Protein AF-A0A519CWW5-F1 (afdb_monomer)

Structure (mmCIF, N/CA/C/O backbone):
data_AF-A0A519CWW5-F1
#
_entry.id   AF-A0A519CWW5-F1
#
loop_
_atom_site.group_PDB
_atom_site.id
_atom_site.type_symbol
_atom_site.label_atom_id
_atom_site.label_alt_id
_atom_site.label_comp_id
_atom_site.label_asym_id
_atom_site.label_entity_id
_atom_site.label_seq_id
_atom_site.pdbx_PDB_ins_code
_atom_site.Cartn_x
_atom_site.Cartn_y
_atom_site.Cartn_z
_atom_site.occupancy
_atom_site.B_iso_or_equiv
_atom_site.auth_seq_id
_atom_site.auth_comp_id
_atom_site.auth_asym_id
_atom_site.auth_atom_id
_atom_site.pdbx_PDB_model_num
ATOM 1 N N . MET A 1 1 ? -38.420 9.857 -6.702 1.00 38.94 1 MET A N 1
ATOM 2 C CA . MET A 1 1 ? -37.082 9.921 -6.082 1.00 38.94 1 MET A CA 1
ATOM 3 C C . MET A 1 1 ? -36.513 8.512 -6.156 1.00 38.94 1 MET A C 1
ATOM 5 O O . MET A 1 1 ? -37.053 7.635 -5.502 1.00 38.94 1 MET A O 1
ATOM 9 N N . ASN A 1 2 ? -35.607 8.250 -7.101 1.00 41.25 2 ASN A N 1
ATOM 10 C CA . ASN A 1 2 ? -35.142 6.900 -7.434 1.00 41.25 2 ASN A CA 1
ATOM 11 C C . ASN A 1 2 ? -33.733 6.725 -6.858 1.00 41.25 2 ASN A C 1
ATOM 13 O O . ASN A 1 2 ? -32.763 7.136 -7.493 1.00 41.25 2 ASN A O 1
ATOM 17 N N . GLU A 1 3 ? -33.625 6.193 -5.641 1.00 54.25 3 GLU A N 1
ATOM 18 C CA . GLU A 1 3 ? -32.333 5.797 -5.080 1.00 54.25 3 GLU A CA 1
ATOM 19 C C . GLU A 1 3 ? -31.868 4.528 -5.794 1.00 54.25 3 GLU A C 1
ATOM 21 O O . GLU A 1 3 ? -32.175 3.404 -5.402 1.00 54.25 3 GLU A O 1
ATOM 26 N N . LYS A 1 4 ? -31.154 4.709 -6.910 1.00 57.19 4 LYS A N 1
ATOM 27 C CA . LYS A 1 4 ? -30.403 3.618 -7.526 1.00 57.19 4 LYS A CA 1
ATOM 28 C C . LYS A 1 4 ? -29.344 3.178 -6.522 1.00 57.19 4 LYS A C 1
ATOM 30 O O . LYS A 1 4 ? -28.394 3.914 -6.267 1.00 57.19 4 LYS A O 1
ATOM 35 N N . GLY A 1 5 ? -29.526 1.985 -5.961 1.00 58.41 5 GLY A N 1
ATOM 36 C CA . GLY A 1 5 ? -28.568 1.326 -5.082 1.00 58.41 5 GLY A CA 1
ATOM 37 C C . GLY A 1 5 ? -27.235 1.112 -5.790 1.00 58.41 5 GLY A C 1
ATOM 38 O O . GLY A 1 5 ? -26.994 0.085 -6.417 1.00 58.41 5 GLY A O 1
ATOM 39 N N . HIS A 1 6 ? -26.351 2.093 -5.687 1.00 66.94 6 HIS A N 1
ATOM 40 C CA . HIS A 1 6 ? -24.955 1.969 -6.055 1.00 66.94 6 HIS A CA 1
ATOM 41 C C . HIS A 1 6 ? -24.228 1.195 -4.953 1.00 66.94 6 HIS A C 1
ATOM 43 O O . HIS A 1 6 ? -23.662 1.796 -4.048 1.00 66.94 6 HIS A O 1
ATOM 49 N N . SER A 1 7 ? -24.315 -0.140 -4.968 1.00 68.00 7 SER A N 1
ATOM 50 C CA . SER A 1 7 ? -23.909 -0.917 -3.785 1.00 68.00 7 SER A CA 1
ATOM 51 C C . SER A 1 7 ? -22.741 -1.884 -3.982 1.00 68.00 7 SER A C 1
ATOM 53 O O . SER A 1 7 ? -22.065 -2.164 -2.999 1.00 68.00 7 SER A O 1
ATOM 55 N N . LEU A 1 8 ? -22.473 -2.410 -5.183 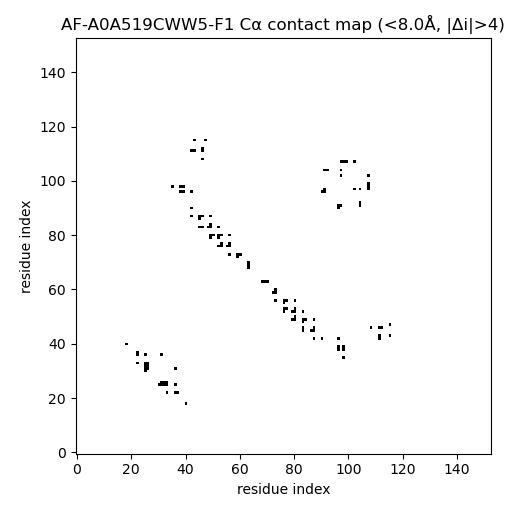1.00 62.59 8 LEU A N 1
ATOM 56 C CA . LEU A 1 8 ? -21.427 -3.439 -5.370 1.00 62.59 8 LEU A CA 1
ATOM 57 C C . LEU A 1 8 ? -20.674 -3.317 -6.699 1.00 62.59 8 LEU A C 1
ATOM 59 O O . LEU A 1 8 ? -19.456 -3.457 -6.729 1.00 62.59 8 LEU A O 1
ATOM 63 N N . GLU A 1 9 ? -21.365 -2.984 -7.789 1.00 73.56 9 GLU A N 1
ATOM 64 C CA . GLU A 1 9 ? -20.729 -2.832 -9.106 1.00 73.56 9 GLU A CA 1
ATOM 65 C C . GLU A 1 9 ? -19.686 -1.710 -9.107 1.00 73.56 9 GLU A C 1
ATOM 67 O O . GLU A 1 9 ? -18.573 -1.886 -9.593 1.00 73.56 9 GLU A O 1
ATOM 72 N N . GLN A 1 10 ? -19.998 -0.575 -8.476 1.00 74.88 10 GLN A N 1
ATOM 73 C CA . GLN A 1 10 ? -19.067 0.553 -8.380 1.00 74.88 10 GLN A CA 1
ATOM 74 C C . GLN A 1 10 ? -17.802 0.221 -7.579 1.00 74.88 10 GLN A C 1
ATOM 76 O O . GLN A 1 10 ? -16.732 0.729 -7.910 1.00 74.88 10 GLN A O 1
ATOM 81 N N . LEU A 1 11 ? -17.901 -0.668 -6.584 1.00 74.94 11 LEU A N 1
ATOM 82 C CA . LEU A 1 11 ? -16.757 -1.114 -5.785 1.00 74.94 11 LEU A CA 1
ATOM 83 C C . LEU A 1 11 ? -15.725 -1.862 -6.644 1.00 74.94 11 LEU A C 1
ATOM 85 O O . LEU A 1 11 ? -14.529 -1.755 -6.391 1.00 74.94 11 LEU A O 1
ATOM 89 N N . LEU A 1 12 ? -16.177 -2.593 -7.668 1.00 77.19 12 LEU A N 1
ATOM 90 C CA . LEU A 1 12 ? -15.306 -3.317 -8.598 1.00 77.19 12 LEU A CA 1
ATOM 91 C C . LEU A 1 12 ? -14.887 -2.464 -9.802 1.00 77.19 12 LEU A C 1
ATOM 93 O O . LEU A 1 12 ? -13.760 -2.588 -10.277 1.00 77.19 12 LEU A O 1
ATOM 97 N N . ILE A 1 13 ? -15.762 -1.577 -10.284 1.00 83.69 13 ILE A N 1
ATOM 98 C CA . ILE A 1 13 ? -15.499 -0.751 -11.472 1.00 83.69 13 ILE A CA 1
ATOM 99 C C . ILE A 1 13 ? -14.383 0.261 -11.214 1.00 83.69 13 ILE A C 1
ATOM 101 O O . ILE A 1 13 ? -13.508 0.421 -12.059 1.00 83.69 13 ILE A O 1
ATOM 105 N N . ILE A 1 14 ? -14.383 0.933 -10.060 1.00 82.25 14 ILE A N 1
ATOM 106 C CA . ILE A 1 14 ? -13.396 1.977 -9.743 1.00 82.25 14 ILE A CA 1
ATOM 107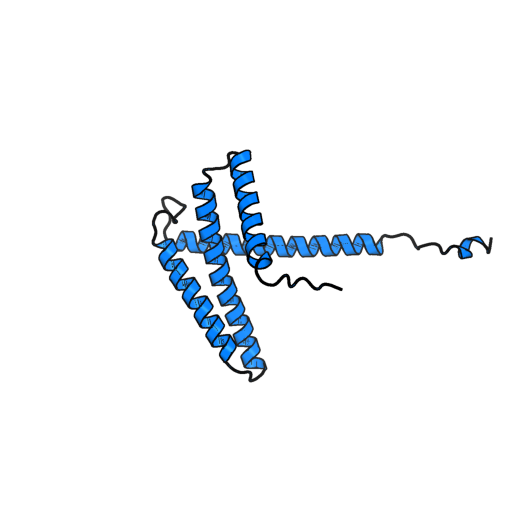 C C . ILE A 1 14 ? -11.947 1.450 -9.784 1.00 82.25 14 ILE A C 1
ATOM 109 O O . ILE A 1 14 ? -11.142 2.022 -10.523 1.00 82.25 14 ILE A O 1
ATOM 113 N N . PRO A 1 15 ? -11.575 0.374 -9.059 1.00 78.50 15 PRO A N 1
ATOM 114 C CA . PRO A 1 15 ? -10.207 -0.141 -9.102 1.00 78.50 15 PRO A CA 1
ATOM 115 C C . PRO A 1 15 ? -9.832 -0.701 -10.480 1.00 78.50 15 PRO A C 1
ATOM 117 O O . PRO A 1 15 ? -8.686 -0.546 -10.902 1.00 78.50 15 PRO A O 1
ATOM 120 N N . LEU A 1 16 ? -10.783 -1.294 -11.212 1.00 82.88 16 LEU A N 1
ATOM 121 C CA . LEU A 1 16 ? -10.541 -1.795 -12.566 1.00 82.88 16 LEU A CA 1
ATOM 122 C C . LEU A 1 16 ? -10.284 -0.654 -13.562 1.00 82.88 16 LEU A C 1
ATOM 124 O O . LEU A 1 16 ? -9.394 -0.753 -14.406 1.00 82.88 16 LEU A O 1
ATOM 128 N N . LEU A 1 17 ? -11.023 0.449 -13.437 1.00 86.44 17 LEU A N 1
ATOM 129 C CA . LEU A 1 17 ? -10.822 1.652 -14.240 1.00 86.44 17 LEU A CA 1
ATOM 130 C C . LEU A 1 17 ? -9.439 2.245 -13.952 1.00 86.44 17 LEU A C 1
ATOM 132 O O . LEU A 1 17 ? -8.691 2.541 -14.881 1.00 86.44 17 LEU A O 1
ATOM 136 N N . LEU A 1 18 ? -9.050 2.330 -12.680 1.00 83.19 18 LEU A N 1
ATOM 137 C CA . LEU A 1 18 ? -7.744 2.855 -12.283 1.00 83.19 18 LEU A CA 1
ATOM 138 C C . LEU A 1 18 ? -6.588 1.993 -12.821 1.00 83.19 18 LEU A C 1
ATOM 140 O O . LEU A 1 18 ? -5.617 2.534 -13.350 1.00 83.19 18 LEU A O 1
ATOM 144 N N . LEU A 1 19 ? -6.733 0.662 -12.791 1.00 83.62 19 LEU A N 1
ATOM 145 C CA . LEU A 1 19 ? -5.808 -0.262 -13.451 1.00 83.62 19 LEU A CA 1
ATOM 146 C C . LEU A 1 19 ? -5.740 -0.006 -14.962 1.00 83.62 19 LEU A C 1
ATOM 148 O O . LEU A 1 19 ? -4.648 0.097 -15.516 1.00 83.62 19 LEU A O 1
ATOM 152 N N . SER A 1 20 ? -6.890 0.128 -15.629 1.00 83.38 20 SER A N 1
ATOM 153 C CA . SER A 1 20 ? -6.935 0.346 -17.079 1.00 83.38 20 SER A CA 1
ATOM 154 C C . SER A 1 20 ? -6.217 1.630 -17.499 1.00 83.38 20 SER A C 1
ATOM 156 O O . SER A 1 20 ? -5.465 1.612 -18.467 1.00 83.38 20 SER A O 1
ATOM 158 N N . VAL A 1 21 ? -6.354 2.713 -16.726 1.00 86.81 21 VAL A N 1
ATOM 159 C CA . VAL A 1 21 ? -5.652 3.979 -16.973 1.00 86.81 21 VAL A CA 1
ATOM 160 C C . VAL A 1 21 ? -4.141 3.779 -16.896 1.00 86.81 21 VAL A C 1
ATOM 162 O O . VAL A 1 21 ? -3.432 4.203 -17.803 1.00 86.81 21 VAL A O 1
ATOM 165 N N . ILE A 1 22 ? -3.643 3.086 -15.868 1.00 81.88 22 ILE A N 1
ATOM 166 C CA . ILE A 1 22 ? -2.206 2.814 -15.710 1.00 81.88 22 ILE A CA 1
ATOM 167 C C . ILE A 1 22 ? -1.666 1.993 -16.890 1.00 81.88 22 ILE A C 1
ATOM 169 O O . ILE A 1 22 ? -0.618 2.333 -17.432 1.00 81.88 22 ILE A O 1
ATOM 173 N N . LEU A 1 23 ? -2.391 0.958 -1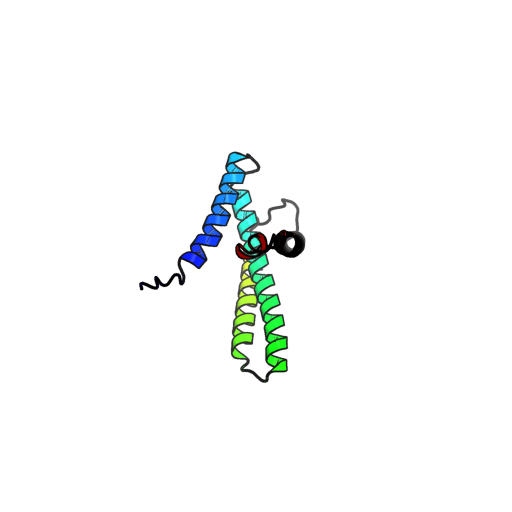7.330 1.00 84.50 23 LEU A N 1
ATOM 174 C CA . LEU A 1 23 ? -1.976 0.128 -18.469 1.00 84.50 23 LEU A CA 1
ATOM 175 C C . LEU A 1 23 ? -1.997 0.908 -19.793 1.00 84.50 23 LEU A C 1
ATOM 177 O O . LEU A 1 23 ? -1.123 0.715 -20.634 1.00 84.50 23 LEU A O 1
ATOM 181 N N . ILE A 1 24 ? -2.964 1.813 -19.974 1.00 86.44 24 ILE A N 1
ATOM 182 C CA . ILE A 1 24 ? -3.019 2.709 -21.136 1.00 86.44 24 ILE A CA 1
ATOM 183 C C . ILE A 1 24 ? -1.824 3.669 -21.127 1.00 86.44 24 ILE A C 1
ATOM 185 O O . ILE A 1 24 ? -1.199 3.865 -22.165 1.00 86.44 24 ILE A O 1
ATOM 189 N N . PHE A 1 25 ? -1.474 4.243 -19.973 1.00 84.31 25 PHE A N 1
ATOM 190 C CA . PHE A 1 25 ? -0.290 5.096 -19.849 1.00 84.31 25 PHE A CA 1
ATOM 191 C C . PHE A 1 25 ? 1.002 4.340 -20.169 1.00 84.31 25 PHE A C 1
ATOM 193 O O . PHE A 1 25 ? 1.835 4.870 -20.899 1.00 84.31 25 PHE A O 1
ATOM 200 N N . ASP A 1 26 ? 1.147 3.107 -19.680 1.00 83.81 26 ASP A N 1
ATOM 201 C CA . ASP A 1 26 ? 2.300 2.246 -19.971 1.00 83.81 26 ASP A CA 1
ATOM 202 C C . ASP A 1 26 ? 2.421 1.958 -21.479 1.00 83.81 26 ASP A C 1
ATOM 204 O O . ASP A 1 26 ? 3.500 2.096 -22.059 1.00 83.81 26 ASP A O 1
ATOM 208 N N . LEU A 1 27 ? 1.288 1.676 -22.136 1.00 82.94 27 LEU A N 1
ATOM 209 C CA . LEU A 1 27 ? 1.206 1.448 -23.580 1.00 82.94 27 LEU A CA 1
ATOM 210 C C . LEU A 1 27 ? 1.552 2.700 -24.404 1.00 82.94 27 LEU A C 1
ATOM 212 O O . LEU A 1 27 ? 2.265 2.597 -25.398 1.00 82.94 27 LEU A O 1
ATOM 216 N N . ILE A 1 28 ? 1.044 3.874 -24.015 1.00 87.06 28 ILE A N 1
ATOM 217 C CA . ILE A 1 28 ? 1.262 5.135 -24.745 1.00 87.06 28 ILE A CA 1
ATOM 218 C C . ILE A 1 28 ? 2.702 5.628 -24.583 1.00 87.06 28 ILE A C 1
ATOM 220 O O . ILE A 1 28 ? 3.303 6.109 -25.541 1.00 87.06 28 ILE A O 1
ATOM 224 N N . LEU A 1 29 ? 3.245 5.544 -23.368 1.00 85.12 29 LEU A N 1
ATOM 225 C CA . LEU A 1 29 ? 4.567 6.071 -23.034 1.00 85.12 29 LEU A CA 1
ATOM 226 C C . LEU A 1 29 ? 5.696 5.066 -23.310 1.00 85.12 29 LEU A C 1
ATOM 228 O O . LEU A 1 29 ? 6.865 5.436 -23.219 1.00 85.12 29 LEU A O 1
ATOM 232 N N . GLY A 1 30 ? 5.361 3.815 -23.647 1.00 79.62 30 GLY A N 1
ATOM 233 C CA . GLY A 1 30 ? 6.332 2.758 -23.927 1.00 79.62 30 GLY A CA 1
ATOM 234 C C . GLY A 1 30 ? 7.224 2.437 -22.726 1.00 79.62 30 GLY A C 1
ATOM 235 O O . GLY A 1 30 ? 8.406 2.151 -22.904 1.00 79.62 30 GLY A O 1
ATOM 236 N N . LEU A 1 31 ? 6.685 2.532 -21.504 1.00 73.56 31 LEU A N 1
ATOM 237 C CA . LEU A 1 31 ? 7.461 2.405 -20.261 1.00 73.56 31 LEU A CA 1
ATOM 238 C C . LEU A 1 31 ? 7.760 0.945 -19.886 1.00 73.56 31 LEU A C 1
ATOM 240 O O . LEU A 1 31 ? 8.587 0.696 -19.004 1.00 73.56 31 LEU A O 1
ATOM 244 N N . GLY A 1 32 ? 7.144 -0.019 -20.573 1.00 72.19 32 GLY A N 1
ATOM 245 C CA . GLY A 1 32 ? 7.399 -1.435 -20.372 1.00 72.19 32 GLY A CA 1
ATOM 246 C C . GLY A 1 32 ? 6.438 -2.350 -21.120 1.00 72.19 32 GLY A C 1
ATOM 247 O O . GLY A 1 32 ? 5.628 -1.936 -21.949 1.00 72.19 32 GLY A O 1
ATOM 248 N N . GLU A 1 33 ? 6.564 -3.643 -20.831 1.00 80.56 33 GLU A N 1
ATOM 249 C CA . GLU A 1 33 ? 5.616 -4.650 -21.287 1.00 80.56 33 GLU A CA 1
ATOM 250 C C . GLU A 1 33 ? 4.401 -4.669 -20.348 1.00 80.56 33 GLU A C 1
ATOM 252 O O . GLU A 1 33 ? 4.548 -4.870 -19.140 1.00 80.56 33 GLU A O 1
ATOM 257 N N . VAL A 1 34 ? 3.195 -4.545 -20.911 1.00 76.56 34 VAL A N 1
ATOM 258 C CA . VAL A 1 34 ? 1.917 -4.500 -20.169 1.00 76.56 34 VAL A CA 1
ATOM 259 C C . VAL A 1 34 ? 1.760 -5.695 -19.211 1.00 76.56 34 VAL A C 1
ATOM 261 O O . VAL A 1 34 ? 1.234 -5.559 -18.106 1.00 76.56 34 VAL A O 1
ATOM 264 N N . SER A 1 35 ? 2.278 -6.868 -19.597 1.00 79.75 35 SER A N 1
ATOM 265 C CA . SER A 1 35 ? 2.338 -8.077 -18.757 1.00 79.75 35 SER A CA 1
ATOM 266 C C . SER A 1 35 ? 3.117 -7.846 -17.453 1.00 79.75 35 SER A C 1
ATOM 268 O O . SER A 1 35 ? 2.680 -8.231 -16.366 1.00 79.75 35 SER A O 1
ATOM 270 N N . THR A 1 36 ? 4.246 -7.143 -17.538 1.00 78.31 36 THR A N 1
ATOM 271 C CA . THR A 1 36 ? 5.085 -6.792 -16.388 1.00 78.31 36 THR A CA 1
ATOM 272 C C . THR A 1 36 ? 4.392 -5.768 -15.488 1.00 78.31 36 THR A C 1
ATOM 274 O O . THR A 1 36 ? 4.409 -5.916 -14.264 1.00 78.31 36 THR A O 1
ATOM 277 N N . ALA A 1 37 ? 3.728 -4.760 -16.063 1.00 78.25 37 ALA A N 1
ATOM 278 C CA . ALA A 1 37 ? 2.952 -3.781 -15.300 1.00 78.25 37 ALA A CA 1
ATOM 279 C C . ALA A 1 37 ? 1.796 -4.437 -14.524 1.00 78.25 37 ALA A C 1
ATOM 281 O O . ALA A 1 37 ? 1.602 -4.153 -13.339 1.00 78.25 37 ALA A O 1
ATOM 282 N N . PHE A 1 38 ? 1.085 -5.383 -15.145 1.00 80.25 38 PHE A N 1
ATOM 283 C CA . PHE A 1 38 ? 0.028 -6.146 -14.481 1.00 80.25 38 PHE A CA 1
ATOM 284 C C . PHE A 1 38 ? 0.557 -6.969 -13.298 1.00 80.25 38 PHE A C 1
ATOM 286 O O . PHE A 1 38 ? -0.028 -6.941 -12.214 1.00 80.25 38 PHE A O 1
ATOM 293 N N . LYS A 1 39 ? 1.700 -7.647 -13.458 1.00 80.44 39 LYS A N 1
ATOM 294 C CA . LYS A 1 39 ? 2.356 -8.390 -12.367 1.00 80.44 39 LYS A CA 1
ATOM 295 C C . LYS A 1 39 ? 2.747 -7.478 -11.201 1.00 80.44 39 LYS A C 1
ATOM 297 O O . LYS A 1 39 ? 2.506 -7.825 -10.045 1.00 80.44 39 LYS A O 1
ATOM 302 N N . ARG A 1 40 ? 3.292 -6.286 -11.488 1.00 79.12 40 ARG A N 1
ATOM 303 C CA . ARG A 1 40 ? 3.611 -5.262 -10.470 1.00 79.12 40 ARG A CA 1
ATOM 304 C C . ARG A 1 40 ? 2.369 -4.816 -9.716 1.00 79.12 40 ARG A C 1
ATOM 306 O O . ARG A 1 40 ? 2.394 -4.759 -8.488 1.00 79.12 40 ARG A O 1
ATOM 313 N N . PHE A 1 41 ? 1.285 -4.558 -10.439 1.00 80.44 41 PHE A N 1
ATOM 314 C CA . PHE A 1 41 ? 0.009 -4.191 -9.845 1.00 80.44 41 PHE A CA 1
ATOM 315 C C . PHE A 1 41 ? -0.550 -5.300 -8.948 1.00 80.44 41 PHE A C 1
ATOM 317 O O . PHE A 1 41 ? -0.892 -5.027 -7.802 1.00 80.44 41 PHE A O 1
ATOM 324 N N . ALA A 1 42 ? -0.596 -6.548 -9.422 1.00 81.56 42 ALA A N 1
ATOM 325 C CA . ALA A 1 42 ? -1.107 -7.678 -8.645 1.00 81.56 42 ALA A CA 1
ATOM 326 C C . ALA A 1 42 ? -0.309 -7.888 -7.346 1.00 81.56 42 ALA A C 1
ATOM 328 O O . ALA A 1 42 ? -0.891 -8.070 -6.275 1.00 81.56 42 ALA A O 1
ATOM 329 N N . ASN A 1 43 ? 1.020 -7.790 -7.427 1.00 83.00 43 ASN A N 1
ATOM 330 C CA . ASN A 1 43 ? 1.911 -7.909 -6.278 1.00 83.00 43 ASN A CA 1
ATOM 331 C C . ASN A 1 43 ? 1.710 -6.767 -5.262 1.00 83.00 43 ASN A C 1
ATOM 333 O O . ASN A 1 43 ? 1.580 -7.003 -4.057 1.00 83.00 43 ASN A O 1
ATOM 337 N N . ALA A 1 44 ? 1.622 -5.523 -5.741 1.00 81.62 44 ALA A N 1
ATOM 338 C CA . ALA A 1 44 ? 1.347 -4.363 -4.898 1.00 81.62 44 ALA A CA 1
ATOM 339 C C . ALA A 1 44 ? -0.045 -4.447 -4.248 1.00 81.62 44 ALA A C 1
ATOM 341 O O . ALA A 1 44 ? -0.181 -4.192 -3.051 1.00 81.62 44 ALA A O 1
ATOM 342 N N . LEU A 1 45 ? -1.064 -4.873 -5.001 1.00 84.62 45 LEU A N 1
ATOM 343 C CA . LEU A 1 45 ? -2.433 -5.039 -4.518 1.00 84.62 45 LEU A CA 1
ATOM 344 C C . LEU A 1 45 ? -2.490 -6.072 -3.392 1.00 84.62 45 LEU A C 1
ATOM 346 O O . LEU A 1 45 ? -3.013 -5.776 -2.319 1.00 84.62 45 LEU A O 1
ATOM 350 N N . LEU A 1 46 ? -1.889 -7.244 -3.591 1.00 86.94 46 LEU A N 1
ATOM 351 C CA . LEU A 1 46 ? -1.870 -8.309 -2.590 1.00 86.94 46 LEU A CA 1
ATOM 352 C C . LEU A 1 46 ? -1.089 -7.915 -1.326 1.00 86.94 46 LEU A C 1
ATOM 354 O O . LEU A 1 46 ? -1.520 -8.213 -0.207 1.00 86.94 46 LEU A O 1
ATOM 358 N N . THR A 1 47 ? 0.016 -7.180 -1.494 1.00 87.25 47 THR A N 1
ATOM 359 C CA . THR A 1 47 ? 0.776 -6.609 -0.370 1.00 87.25 47 THR A CA 1
ATOM 360 C C . THR A 1 47 ? -0.083 -5.618 0.414 1.00 87.25 47 THR A C 1
ATOM 362 O O . THR A 1 47 ? -0.180 -5.706 1.638 1.00 87.25 47 THR A O 1
ATOM 365 N N . SER A 1 48 ? -0.743 -4.693 -0.288 1.00 87.56 48 SER A N 1
ATOM 366 C CA . SER A 1 48 ? -1.573 -3.658 0.332 1.00 87.56 48 SER A CA 1
ATOM 367 C C . SER A 1 48 ? -2.785 -4.230 1.060 1.00 87.56 48 SER A C 1
ATOM 369 O O . SER A 1 48 ? -3.085 -3.791 2.167 1.00 87.56 48 SER A O 1
ATOM 371 N N . TYR A 1 49 ? -3.422 -5.260 0.497 1.00 89.62 49 TYR A N 1
ATOM 372 C CA . TYR A 1 49 ? -4.502 -5.991 1.147 1.00 89.62 49 TYR A CA 1
ATOM 373 C C . TYR A 1 49 ? -4.036 -6.612 2.469 1.00 89.62 49 TYR A C 1
ATOM 375 O O . TYR A 1 49 ? -4.657 -6.381 3.502 1.00 89.62 49 TYR A O 1
ATOM 383 N N . THR A 1 50 ? -2.913 -7.338 2.452 1.00 90.62 50 THR A N 1
ATOM 384 C CA . THR A 1 50 ? -2.396 -8.059 3.628 1.00 90.62 50 THR A CA 1
ATOM 385 C C . THR A 1 50 ? -1.971 -7.108 4.748 1.00 90.62 50 THR A C 1
ATOM 387 O O . THR A 1 50 ? -2.291 -7.325 5.918 1.00 90.62 50 THR A O 1
ATOM 390 N N . LEU A 1 51 ? -1.269 -6.023 4.405 1.00 90.50 51 LEU A N 1
ATOM 391 C CA . LEU A 1 51 ? -0.876 -5.007 5.383 1.00 90.50 51 LEU A CA 1
ATOM 392 C C . LEU A 1 51 ? -2.083 -4.220 5.896 1.00 90.50 51 LEU A C 1
ATOM 394 O O . LEU A 1 51 ? -2.182 -3.964 7.093 1.00 90.50 51 LEU A O 1
ATOM 398 N N . GLY A 1 52 ? -3.013 -3.861 5.009 1.00 90.06 52 GLY A N 1
ATOM 399 C CA . GLY A 1 52 ? -4.224 -3.128 5.358 1.00 90.06 52 GLY A CA 1
ATOM 400 C C . GLY A 1 52 ? -5.128 -3.920 6.299 1.00 90.06 52 GLY A C 1
ATOM 401 O O . GLY A 1 52 ? -5.575 -3.381 7.312 1.00 90.06 52 GLY A O 1
ATOM 402 N N . SER A 1 53 ? -5.345 -5.210 6.026 1.00 90.38 53 SER A N 1
ATOM 403 C CA . SER A 1 53 ? -6.110 -6.091 6.911 1.00 90.38 53 SER A CA 1
ATOM 404 C C . SER A 1 53 ? -5.414 -6.275 8.262 1.00 90.38 53 SER A C 1
ATOM 406 O O . SER A 1 53 ? -6.080 -6.242 9.294 1.00 90.38 53 SER A O 1
ATOM 408 N N . GLY A 1 54 ? -4.080 -6.389 8.279 1.00 89.75 54 GLY A N 1
ATOM 409 C CA . GLY A 1 54 ? -3.296 -6.476 9.513 1.00 89.75 54 GLY A CA 1
ATOM 410 C C . GLY A 1 54 ? -3.359 -5.196 10.353 1.00 89.75 54 GLY A C 1
ATOM 411 O O . GLY A 1 54 ? -3.558 -5.253 11.566 1.00 89.75 54 GLY A O 1
ATOM 412 N N . ALA A 1 55 ? -3.268 -4.026 9.718 1.00 88.31 55 ALA A N 1
ATOM 413 C CA . ALA A 1 55 ? -3.427 -2.737 10.390 1.00 88.31 55 ALA A CA 1
ATOM 414 C C . ALA A 1 55 ? -4.842 -2.577 10.971 1.00 88.31 55 ALA A C 1
ATOM 416 O O . ALA A 1 55 ? -5.008 -2.170 12.121 1.00 88.31 55 ALA A O 1
ATOM 417 N N . MET A 1 56 ? -5.861 -2.958 10.200 1.00 87.12 56 MET A N 1
ATOM 418 C CA . MET A 1 56 ? -7.259 -2.992 10.631 1.00 87.12 56 MET A CA 1
ATOM 419 C C . MET A 1 56 ? -7.497 -3.968 11.790 1.00 87.12 56 MET A C 1
ATOM 421 O O . MET A 1 56 ? -8.238 -3.647 12.719 1.00 87.12 56 MET A O 1
ATOM 425 N N . LEU A 1 57 ? -6.840 -5.131 11.779 1.00 89.69 57 LEU A N 1
ATOM 426 C CA . LEU A 1 57 ? -6.841 -6.071 12.897 1.00 89.69 57 LEU A CA 1
ATOM 427 C C . LEU A 1 57 ? -6.274 -5.423 14.159 1.00 89.69 57 LEU A C 1
ATOM 429 O O . LEU A 1 57 ? -6.900 -5.516 15.211 1.00 89.69 57 LEU A O 1
ATOM 433 N N . GLY A 1 58 ? -5.136 -4.733 14.053 1.00 85.62 58 GLY A N 1
ATOM 434 C CA . GLY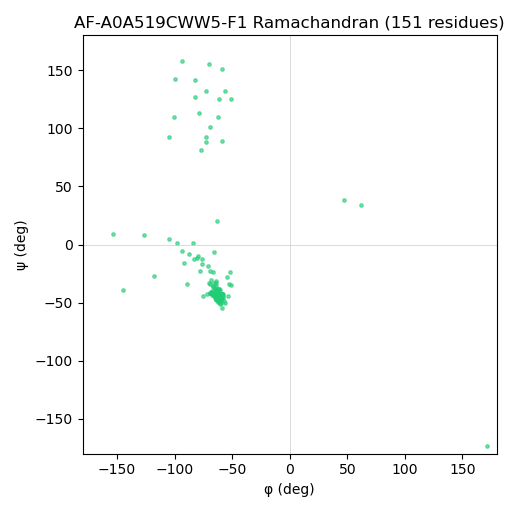 A 1 58 ? -4.545 -3.993 15.168 1.00 85.62 58 GLY A CA 1
ATOM 435 C C . GLY A 1 58 ? -5.487 -2.914 15.704 1.00 85.62 58 GLY A C 1
ATOM 436 O O . GLY A 1 58 ? -5.740 -2.850 16.906 1.00 85.62 58 GLY A O 1
ATOM 437 N N . ALA A 1 59 ? -6.084 -2.116 14.816 1.00 86.75 59 ALA A N 1
ATOM 438 C CA . ALA A 1 59 ? -7.059 -1.094 15.195 1.00 86.75 59 ALA A CA 1
ATOM 439 C C . ALA A 1 59 ? -8.271 -1.694 15.930 1.00 86.75 59 ALA A C 1
ATOM 441 O O . ALA A 1 59 ? -8.709 -1.164 16.952 1.00 86.75 59 ALA A O 1
ATOM 442 N N . MET A 1 60 ? -8.787 -2.827 15.447 1.00 84.75 60 MET A N 1
ATOM 443 C CA . MET A 1 60 ? -9.897 -3.536 16.086 1.00 84.75 60 MET A CA 1
ATOM 444 C C . MET A 1 60 ? -9.504 -4.198 17.403 1.00 84.75 60 MET A C 1
ATOM 446 O O . MET A 1 60 ? -10.328 -4.235 18.311 1.00 84.75 60 MET A O 1
ATOM 450 N N . PHE A 1 61 ? -8.267 -4.673 17.538 1.00 84.69 61 PHE A N 1
ATOM 451 C CA . PHE A 1 61 ? -7.747 -5.208 18.793 1.00 84.69 61 PHE A CA 1
ATOM 452 C C . PHE A 1 61 ? -7.778 -4.140 19.894 1.00 84.69 61 PHE A C 1
ATOM 454 O O . PHE A 1 61 ? -8.399 -4.352 20.933 1.00 84.69 61 PHE A O 1
ATOM 461 N N . PHE A 1 62 ? -7.228 -2.951 19.622 1.00 81.50 62 PHE A N 1
ATOM 462 C CA . PHE A 1 62 ? -7.279 -1.824 20.562 1.00 81.50 62 PHE A CA 1
ATOM 463 C C . PHE A 1 62 ? -8.710 -1.331 20.824 1.00 81.50 62 PHE A C 1
ATOM 465 O O . PHE A 1 62 ? -9.053 -0.949 21.943 1.00 81.50 62 PHE A O 1
ATOM 472 N N . TYR A 1 63 ? -9.576 -1.355 19.809 1.00 82.25 63 TYR A N 1
ATOM 473 C CA . TYR A 1 63 ? -10.976 -0.959 19.962 1.00 82.25 63 TYR A CA 1
ATOM 474 C C . TYR A 1 63 ? -11.789 -1.942 20.821 1.00 82.25 63 TYR A C 1
ATOM 476 O O . TYR A 1 63 ? -12.610 -1.516 21.638 1.00 82.25 63 TYR A O 1
ATOM 484 N N . ALA A 1 64 ? -11.588 -3.249 20.632 1.00 77.81 64 ALA A N 1
ATOM 485 C CA . ALA A 1 64 ? -12.299 -4.295 21.359 1.00 77.81 64 ALA A CA 1
ATOM 486 C C . ALA A 1 64 ? -11.911 -4.312 22.843 1.00 77.81 64 ALA A C 1
ATOM 488 O O . ALA A 1 64 ? -12.805 -4.388 23.690 1.00 77.81 64 ALA A O 1
ATOM 489 N N . ASP A 1 65 ? -10.616 -4.153 23.137 1.00 73.75 65 ASP A N 1
ATOM 490 C CA . ASP A 1 65 ? -10.077 -4.045 24.497 1.00 73.75 65 ASP A CA 1
ATOM 491 C C . ASP A 1 65 ? -10.680 -2.843 25.247 1.00 73.75 65 ASP A C 1
ATOM 493 O O . ASP A 1 65 ? -11.173 -2.965 26.366 1.00 73.75 65 ASP A O 1
ATOM 497 N N . SER A 1 66 ? -10.799 -1.694 24.572 1.00 73.12 66 SER A N 1
ATOM 498 C CA . SER A 1 66 ? -11.387 -0.483 25.156 1.00 73.12 66 SER A CA 1
ATOM 499 C C . SER A 1 66 ? -12.888 -0.591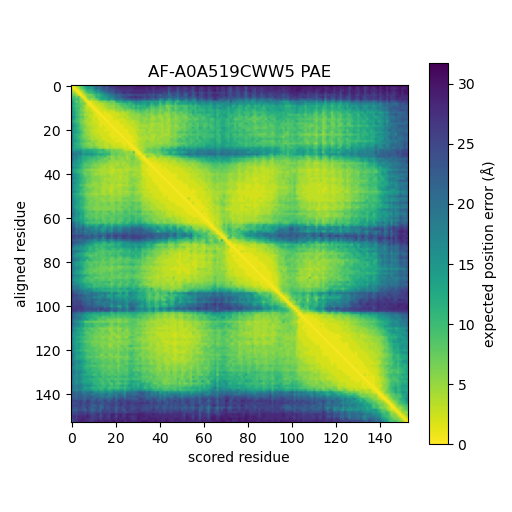 25.477 1.00 73.12 66 SER A C 1
ATOM 501 O O . SER A 1 66 ? -13.381 0.185 26.300 1.00 73.12 66 SER A O 1
ATOM 503 N N . ARG A 1 67 ? -13.653 -1.484 24.823 1.00 74.62 67 ARG A N 1
ATOM 504 C CA . ARG A 1 67 ? -15.131 -1.462 24.881 1.00 74.62 67 ARG A CA 1
ATOM 505 C C . ARG A 1 67 ? -15.823 -2.764 25.298 1.00 74.62 67 ARG A C 1
ATOM 507 O O . ARG A 1 67 ? -17.050 -2.797 25.214 1.00 74.62 67 ARG A O 1
ATOM 514 N N . ASN A 1 68 ? -15.110 -3.806 25.745 1.00 67.81 68 ASN A N 1
ATOM 515 C CA . ASN A 1 68 ? -15.703 -5.112 26.113 1.00 67.81 68 ASN A CA 1
ATOM 516 C C . ASN A 1 68 ? -16.691 -5.639 25.046 1.00 67.81 68 ASN A C 1
ATOM 518 O O . ASN A 1 68 ? -17.774 -6.142 25.350 1.00 67.81 68 ASN A O 1
ATOM 522 N N . LYS A 1 69 ? -16.359 -5.436 23.767 1.00 68.00 69 LYS A N 1
ATOM 523 C CA . LYS A 1 69 ? -17.239 -5.745 22.631 1.00 68.00 69 LYS A CA 1
ATOM 524 C C . LYS A 1 69 ? -16.973 -7.145 22.069 1.00 68.00 69 LYS A C 1
ATOM 526 O O . LYS A 1 69 ? -15.885 -7.681 22.271 1.00 68.00 69 LYS A O 1
ATOM 531 N N . PRO A 1 70 ? -17.953 -7.752 21.366 1.00 63.19 70 PRO A N 1
ATOM 532 C CA . PRO A 1 70 ? -17.832 -9.121 20.871 1.00 63.19 70 PRO A CA 1
ATOM 533 C C . PRO A 1 70 ? -16.586 -9.290 19.998 1.00 63.19 70 PRO A C 1
ATOM 535 O O . PRO A 1 70 ? -16.370 -8.517 19.072 1.00 63.19 70 PRO A O 1
ATOM 538 N N . LEU A 1 71 ? -15.813 -10.348 20.258 1.00 73.69 71 LEU A N 1
ATOM 539 C CA . LEU A 1 71 ? -14.583 -10.719 19.536 1.00 73.69 71 LEU A CA 1
ATOM 540 C C . LEU A 1 71 ? -14.818 -11.126 18.066 1.00 73.69 71 LEU A C 1
ATOM 542 O O . LEU A 1 71 ? -13.865 -11.333 17.319 1.00 73.69 71 LEU A O 1
ATOM 546 N N . SER A 1 72 ? -16.076 -11.230 17.624 1.00 77.25 72 SER A N 1
ATOM 547 C CA . SER A 1 72 ? -16.447 -11.669 16.270 1.00 77.25 72 SER A CA 1
ATOM 548 C C . SER A 1 72 ? -15.759 -10.885 15.135 1.00 77.25 72 SER A C 1
ATOM 550 O O . SER A 1 72 ? -15.279 -11.536 14.206 1.00 77.25 72 SER A O 1
ATOM 552 N N . PRO A 1 73 ? -15.652 -9.540 15.161 1.00 80.25 73 PRO A N 1
ATOM 553 C CA . PRO A 1 73 ? -14.938 -8.795 14.122 1.00 80.25 73 PRO A CA 1
ATOM 554 C C . PRO A 1 73 ? -13.425 -9.046 14.141 1.00 80.25 73 PRO A C 1
ATOM 556 O O . PRO A 1 73 ? -12.793 -9.033 13.088 1.00 80.25 73 PRO A O 1
ATOM 559 N N . LEU A 1 74 ? -12.844 -9.329 15.314 1.00 82.44 74 LEU A N 1
ATOM 560 C CA . LEU A 1 74 ? -11.420 -9.643 15.455 1.00 82.44 74 LEU A CA 1
ATOM 561 C C . LEU A 1 74 ? -11.074 -10.948 14.728 1.00 82.44 74 LEU A C 1
ATOM 563 O O . LEU A 1 74 ? -10.093 -11.005 13.994 1.00 82.44 74 LEU A O 1
ATOM 567 N N . ILE A 1 75 ? -11.915 -11.976 14.885 1.00 84.81 75 ILE A N 1
ATOM 568 C CA . ILE A 1 75 ? -11.741 -13.275 14.220 1.00 84.81 75 ILE A CA 1
ATOM 569 C C . ILE A 1 75 ? -11.861 -13.121 12.698 1.00 84.81 75 ILE A C 1
ATOM 571 O O . ILE A 1 75 ? -11.047 -13.674 11.961 1.00 84.81 75 ILE A O 1
ATOM 575 N N . GLY A 1 76 ? -12.829 -12.330 12.222 1.00 84.94 76 GLY A N 1
ATOM 576 C CA . GLY A 1 76 ? -12.979 -12.034 10.793 1.00 84.94 76 GLY A CA 1
ATOM 577 C C . GLY A 1 76 ? -11.749 -11.338 10.204 1.00 84.94 76 GLY A C 1
ATOM 578 O O . GLY A 1 76 ? -11.247 -11.748 9.160 1.00 84.94 76 GLY A O 1
ATOM 579 N N . MET A 1 77 ? -11.208 -10.339 10.907 1.00 89.75 77 MET A N 1
ATOM 580 C CA . MET A 1 77 ? -9.981 -9.646 10.500 1.00 89.75 77 MET A CA 1
ATOM 581 C C . MET A 1 77 ? -8.742 -10.547 10.565 1.00 89.75 77 MET A C 1
ATOM 583 O O . MET A 1 77 ? -7.859 -10.445 9.709 1.00 89.75 77 MET A O 1
ATOM 587 N N . LEU A 1 78 ? -8.673 -11.446 11.553 1.00 88.56 78 LEU A N 1
ATOM 588 C CA . LEU A 1 78 ? -7.586 -12.418 11.690 1.00 88.56 78 LEU A CA 1
ATOM 589 C C . LEU A 1 78 ? -7.583 -13.369 10.501 1.00 88.56 78 LEU A C 1
ATOM 591 O O . LEU A 1 78 ? -6.544 -13.570 9.878 1.00 88.56 78 LEU A O 1
ATOM 595 N N . PHE A 1 79 ? -8.757 -13.889 10.143 1.00 89.31 79 PHE A N 1
ATOM 596 C CA . PHE A 1 79 ? -8.916 -14.740 8.974 1.00 89.31 79 PHE A CA 1
ATOM 597 C C . PHE A 1 79 ? -8.570 -13.994 7.680 1.00 89.31 79 PHE A C 1
ATOM 599 O O . PHE A 1 79 ? -7.797 -14.506 6.876 1.00 89.31 79 PHE A O 1
ATOM 606 N N . ALA A 1 80 ? -9.059 -12.763 7.502 1.00 88.31 80 ALA A N 1
ATOM 607 C CA . ALA A 1 80 ? -8.752 -11.946 6.327 1.00 88.31 80 ALA A CA 1
ATOM 608 C C . ALA A 1 80 ? -7.242 -11.701 6.161 1.00 88.31 80 ALA A C 1
ATOM 610 O O . ALA A 1 80 ? -6.709 -11.847 5.058 1.00 88.31 80 ALA A O 1
ATOM 611 N N . THR A 1 81 ? -6.550 -11.402 7.265 1.00 90.12 81 THR A N 1
ATOM 612 C CA . THR A 1 81 ? -5.094 -11.194 7.289 1.00 90.12 81 THR A CA 1
ATOM 613 C C . THR A 1 81 ? -4.331 -12.484 7.028 1.00 90.12 81 THR A C 1
ATOM 615 O O . THR A 1 81 ? -3.374 -12.485 6.258 1.00 90.12 81 THR A O 1
ATOM 618 N N . PHE A 1 82 ? -4.776 -13.596 7.613 1.00 91.75 82 PHE A N 1
ATOM 619 C CA . PHE A 1 82 ? -4.173 -14.904 7.387 1.00 91.75 82 PHE A CA 1
ATOM 620 C C . PHE A 1 82 ? -4.299 -15.343 5.924 1.00 91.75 82 PHE A C 1
ATOM 622 O O . PHE A 1 82 ? -3.310 -15.740 5.314 1.00 91.75 82 PHE A O 1
ATOM 629 N N . VAL A 1 83 ? -5.490 -15.206 5.333 1.00 91.69 83 VAL A N 1
ATOM 630 C CA . VAL A 1 83 ? -5.722 -15.495 3.911 1.00 91.69 83 VAL A CA 1
ATOM 631 C C . VAL A 1 83 ? -4.836 -14.614 3.030 1.00 91.69 83 VAL A C 1
ATOM 633 O O . VAL A 1 83 ? -4.206 -15.130 2.112 1.00 91.69 83 VAL A O 1
ATOM 636 N N . GLY A 1 84 ? -4.722 -13.316 3.334 1.00 87.50 84 GLY A N 1
ATOM 637 C CA . GLY A 1 84 ? -3.815 -12.408 2.627 1.00 87.50 84 GLY A CA 1
ATOM 638 C C . GLY A 1 84 ? -2.361 -12.873 2.679 1.00 87.50 84 GLY A C 1
ATOM 639 O O . GLY A 1 84 ? -1.725 -13.009 1.638 1.00 87.50 84 GLY A O 1
ATOM 640 N N . ALA A 1 85 ? -1.866 -13.218 3.869 1.00 86.44 85 ALA A N 1
ATOM 641 C CA . ALA A 1 85 ? -0.501 -13.698 4.061 1.00 86.44 85 ALA A CA 1
ATOM 642 C C . ALA A 1 85 ? -0.223 -15.011 3.309 1.00 86.44 85 ALA A C 1
ATOM 644 O O . ALA A 1 85 ? 0.806 -15.133 2.647 1.00 86.44 85 ALA A O 1
ATOM 645 N N . VAL A 1 86 ? -1.145 -15.980 3.355 1.00 88.12 86 VAL A N 1
ATOM 646 C CA . VAL A 1 86 ? -1.010 -17.252 2.623 1.00 88.12 86 VAL A CA 1
ATOM 647 C C . VAL A 1 86 ? -1.002 -17.019 1.116 1.00 88.12 86 VAL A C 1
ATOM 649 O O . VAL A 1 86 ? -0.122 -17.530 0.423 1.00 88.12 86 VAL A O 1
ATOM 652 N N . LEU A 1 87 ? -1.946 -16.224 0.605 1.00 86.00 87 LEU A N 1
ATOM 653 C CA . LEU A 1 87 ? -2.003 -15.882 -0.815 1.00 86.00 87 LEU A CA 1
ATOM 654 C C . LEU A 1 87 ? -0.744 -15.140 -1.253 1.00 86.00 87 LEU A C 1
ATOM 656 O O . LEU A 1 87 ? -0.238 -15.406 -2.336 1.00 86.00 87 LEU A O 1
ATOM 660 N N . MET A 1 88 ? -0.213 -14.253 -0.413 1.00 84.56 88 MET A N 1
ATOM 661 C CA . MET A 1 88 ? 1.016 -13.521 -0.685 1.00 84.56 88 MET A CA 1
ATOM 662 C C . MET A 1 88 ? 2.227 -14.447 -0.789 1.00 84.56 88 MET A C 1
ATOM 664 O O . MET A 1 88 ? 2.984 -14.346 -1.750 1.00 84.56 88 MET A O 1
ATOM 668 N N . LEU A 1 89 ? 2.391 -15.381 0.150 1.00 81.19 89 LEU A N 1
ATOM 669 C CA . LEU A 1 89 ? 3.466 -16.374 0.097 1.00 81.19 89 LEU A CA 1
ATOM 670 C C . LEU A 1 89 ? 3.345 -17.274 -1.136 1.00 81.19 89 LEU A C 1
ATOM 672 O O . LEU A 1 89 ? 4.341 -17.545 -1.803 1.00 81.19 89 LEU A O 1
ATOM 676 N N . PHE A 1 90 ? 2.126 -17.701 -1.469 1.00 81.62 90 PHE A N 1
ATOM 677 C CA . PHE A 1 90 ? 1.869 -18.512 -2.654 1.00 81.62 90 PHE A CA 1
ATOM 678 C C . PHE A 1 90 ? 2.165 -17.739 -3.944 1.00 81.62 90 PHE A C 1
ATOM 680 O O . PHE A 1 90 ? 2.854 -18.246 -4.821 1.00 81.62 90 PHE A O 1
ATOM 687 N N . ALA A 1 91 ? 1.713 -16.488 -4.036 1.00 76.88 91 ALA A N 1
ATOM 688 C CA . ALA A 1 91 ? 1.945 -15.613 -5.179 1.00 76.88 91 ALA A CA 1
ATOM 689 C C . ALA A 1 91 ? 3.439 -15.302 -5.380 1.00 76.88 91 ALA A C 1
ATOM 691 O O . ALA A 1 91 ? 3.920 -15.362 -6.508 1.00 76.88 91 ALA A O 1
ATOM 692 N N . LEU A 1 92 ? 4.186 -15.044 -4.300 1.00 74.06 92 LEU A N 1
ATOM 693 C CA . LEU A 1 92 ? 5.641 -14.837 -4.339 1.00 74.06 92 LEU A CA 1
ATOM 694 C C . LEU A 1 92 ? 6.422 -16.116 -4.680 1.00 74.06 92 LEU A C 1
ATOM 696 O O . LEU A 1 92 ? 7.541 -16.030 -5.180 1.00 74.06 92 LEU A O 1
ATOM 700 N N . SER A 1 93 ? 5.844 -17.298 -4.442 1.00 70.44 93 SER A N 1
ATOM 701 C CA . SER A 1 93 ? 6.445 -18.577 -4.835 1.00 70.44 93 SER A CA 1
ATOM 702 C C . SER A 1 93 ? 6.424 -18.806 -6.350 1.00 70.44 93 SER A C 1
ATOM 704 O O . SER A 1 93 ? 7.176 -19.652 -6.841 1.00 70.44 93 SER A O 1
ATOM 706 N N . TYR A 1 94 ? 5.586 -18.092 -7.107 1.00 70.88 94 TYR A N 1
ATOM 707 C CA . TYR A 1 94 ? 5.645 -18.130 -8.564 1.00 70.88 94 TYR A CA 1
ATOM 708 C C . TYR A 1 94 ? 6.789 -17.237 -9.043 1.00 70.88 94 TYR A C 1
ATOM 710 O O . TYR A 1 94 ? 6.723 -16.015 -8.938 1.00 70.88 94 TYR A O 1
ATOM 718 N N . SER A 1 95 ? 7.823 -17.858 -9.622 1.00 59.03 95 SER A N 1
ATOM 719 C CA . SER A 1 95 ? 9.026 -17.187 -10.148 1.00 59.03 95 SER A CA 1
ATOM 720 C C . SER A 1 95 ? 8.728 -16.028 -11.104 1.00 59.03 95 SER A C 1
ATOM 722 O O . SER A 1 95 ? 9.563 -15.148 -11.266 1.00 59.03 95 SER A O 1
ATOM 724 N N . ASP A 1 96 ? 7.560 -16.033 -11.740 1.00 65.12 96 ASP A N 1
ATOM 725 C CA . ASP A 1 96 ? 7.140 -15.023 -12.709 1.00 65.12 96 ASP A CA 1
ATOM 726 C C . ASP A 1 96 ? 6.550 -13.755 -12.054 1.00 65.12 96 ASP A C 1
ATOM 728 O O . ASP A 1 96 ? 6.386 -12.727 -12.708 1.00 65.12 96 ASP A O 1
ATOM 732 N N . LEU A 1 97 ? 6.242 -13.808 -10.752 1.00 60.62 97 LEU A N 1
ATOM 733 C CA . LEU A 1 97 ? 5.837 -12.654 -9.944 1.00 60.62 97 LEU A CA 1
ATOM 734 C C . LEU A 1 97 ? 7.026 -11.977 -9.241 1.00 60.62 97 LEU A C 1
ATOM 736 O O . LEU A 1 97 ? 6.899 -10.826 -8.818 1.00 60.62 97 LEU A O 1
ATOM 740 N N . LEU A 1 98 ? 8.180 -12.655 -9.160 1.00 59.00 98 LEU A N 1
ATOM 741 C CA . LEU A 1 98 ? 9.468 -12.093 -8.745 1.00 59.00 98 LEU A CA 1
ATOM 742 C C . LEU A 1 98 ? 10.006 -11.189 -9.862 1.00 59.00 98 LEU A C 1
ATOM 744 O O . LEU A 1 98 ? 10.653 -11.621 -10.808 1.00 59.00 98 LEU A O 1
ATOM 748 N N . LEU A 1 99 ? 9.674 -9.904 -9.758 1.00 62.34 99 LEU A N 1
ATOM 749 C CA . LEU A 1 99 ? 9.893 -8.891 -10.798 1.00 62.34 99 LEU A CA 1
ATOM 750 C C . LEU A 1 99 ? 11.346 -8.416 -10.906 1.00 62.34 99 LEU A C 1
ATOM 752 O O . LEU A 1 99 ? 11.719 -7.804 -11.905 1.00 62.34 99 LEU A O 1
ATOM 756 N N . GLU A 1 100 ? 12.155 -8.678 -9.884 1.00 60.66 100 GLU A N 1
ATOM 757 C CA . GLU A 1 100 ? 13.598 -8.472 -9.913 1.00 60.66 100 GLU A CA 1
ATOM 758 C C . GLU A 1 100 ? 14.262 -9.822 -10.148 1.00 60.66 100 GLU A C 1
ATOM 760 O O . GLU A 1 100 ? 14.268 -10.678 -9.264 1.00 60.66 100 GLU A O 1
ATOM 765 N N . GLY A 1 101 ? 14.845 -10.001 -11.337 1.00 55.91 101 GLY A N 1
ATOM 766 C CA . GLY A 1 101 ? 15.508 -11.234 -11.785 1.00 55.91 101 GLY A CA 1
ATOM 767 C C . GLY A 1 101 ? 16.751 -11.656 -10.985 1.00 55.91 101 GLY A C 1
ATOM 768 O O . GLY A 1 101 ? 17.582 -12.390 -11.506 1.00 55.91 101 GLY A O 1
ATOM 769 N N . ASN A 1 102 ? 16.912 -11.174 -9.750 1.00 53.34 102 ASN A N 1
ATOM 770 C CA . ASN A 1 102 ? 18.002 -11.524 -8.842 1.00 53.34 102 ASN A CA 1
ATOM 771 C C . ASN A 1 102 ? 17.642 -11.364 -7.341 1.00 53.34 102 ASN A C 1
ATOM 773 O O . ASN A 1 102 ? 18.528 -11.402 -6.489 1.00 53.34 102 ASN A O 1
ATOM 777 N N . GLY A 1 103 ? 16.369 -11.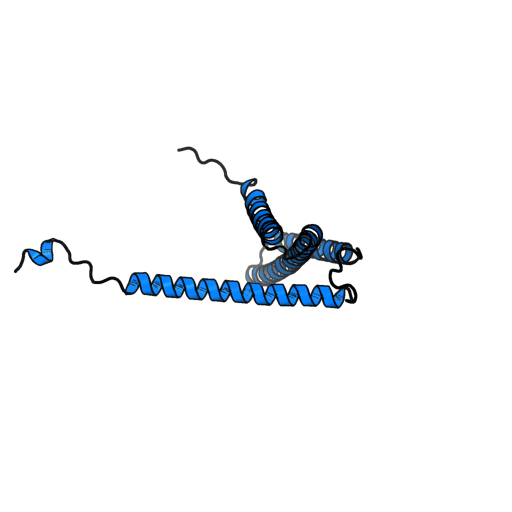117 -6.996 1.00 61.41 103 GLY A N 1
ATOM 778 C CA . GLY A 1 103 ? 15.939 -10.798 -5.628 1.00 61.41 103 GLY A CA 1
ATOM 779 C C . GLY A 1 103 ? 15.345 -11.993 -4.876 1.00 61.41 103 GLY A C 1
ATOM 780 O O . GLY A 1 103 ? 14.612 -12.796 -5.445 1.00 61.41 103 GLY A O 1
ATOM 781 N N . SER A 1 104 ? 15.623 -12.107 -3.574 1.00 77.50 104 SER A N 1
ATOM 782 C CA . SER A 1 104 ? 14.929 -13.064 -2.702 1.00 77.50 104 SER A CA 1
ATOM 783 C C . SER A 1 104 ? 13.465 -12.647 -2.481 1.00 77.50 104 SER A C 1
ATOM 785 O O . SER A 1 104 ? 13.141 -11.459 -2.519 1.00 77.50 104 SER A O 1
ATOM 787 N N . MET A 1 105 ? 12.578 -13.601 -2.160 1.00 75.75 105 MET A N 1
ATOM 788 C CA . MET A 1 105 ? 11.173 -13.310 -1.796 1.00 75.75 105 MET A CA 1
ATOM 789 C C . MET A 1 105 ? 11.057 -12.241 -0.694 1.00 75.75 105 MET A C 1
ATOM 791 O O . MET A 1 105 ? 10.147 -11.416 -0.703 1.00 75.75 105 MET A O 1
ATOM 795 N N . GLN A 1 106 ? 12.011 -12.231 0.243 1.00 79.88 106 GLN A N 1
ATOM 796 C CA . GLN A 1 106 ? 12.072 -11.263 1.339 1.00 79.88 106 GLN A CA 1
ATOM 797 C C . GLN A 1 106 ? 12.394 -9.847 0.847 1.00 79.88 106 GLN A C 1
ATOM 799 O O . GLN A 1 106 ? 11.785 -8.889 1.318 1.00 79.88 106 GLN A O 1
ATOM 804 N N . ALA A 1 107 ? 13.317 -9.708 -0.110 1.00 80.88 107 ALA A N 1
ATOM 805 C CA . ALA A 1 107 ? 13.677 -8.412 -0.679 1.00 80.88 107 ALA A CA 1
ATOM 806 C C . ALA A 1 107 ? 12.494 -7.790 -1.431 1.00 80.88 107 ALA A C 1
ATOM 808 O O . ALA A 1 107 ? 12.198 -6.609 -1.249 1.00 80.88 107 ALA A O 1
ATOM 809 N N . GLN A 1 108 ? 11.763 -8.599 -2.202 1.00 79.44 108 GLN A N 1
ATOM 810 C CA . GLN A 1 108 ? 10.586 -8.125 -2.925 1.00 79.44 108 GLN A CA 1
ATOM 811 C C . GLN A 1 108 ? 9.453 -7.714 -1.975 1.00 79.44 108 GLN A C 1
ATOM 813 O O . GLN A 1 108 ? 8.850 -6.656 -2.154 1.00 79.44 108 GLN A O 1
ATOM 818 N N . PHE A 1 109 ? 9.198 -8.513 -0.933 1.00 80.19 109 PHE A N 1
ATOM 819 C CA . PHE A 1 109 ? 8.248 -8.154 0.120 1.00 80.19 109 PHE A CA 1
ATOM 820 C C . PHE A 1 109 ? 8.614 -6.808 0.762 1.00 80.19 109 PHE A C 1
ATOM 822 O O . PHE A 1 109 ? 7.774 -5.914 0.849 1.00 80.19 109 PHE A O 1
ATOM 829 N N . PHE A 1 110 ? 9.877 -6.638 1.165 1.00 84.06 110 PHE A N 1
ATOM 830 C CA . PHE A 1 110 ? 10.343 -5.415 1.815 1.00 84.06 110 PHE A CA 1
ATOM 831 C C . PHE A 1 110 ? 10.253 -4.193 0.891 1.00 84.06 110 PHE A C 1
ATOM 833 O O . PHE A 1 110 ? 9.781 -3.140 1.313 1.00 84.06 110 PHE A O 1
ATOM 840 N N . SER A 1 111 ? 10.627 -4.342 -0.382 1.00 82.75 111 SER A N 1
ATOM 841 C CA . SER A 1 111 ? 10.502 -3.291 -1.398 1.00 82.75 111 SER A CA 1
ATOM 842 C C . SER A 1 111 ? 9.050 -2.827 -1.558 1.00 82.75 111 SER A C 1
ATOM 844 O O . SER A 1 111 ? 8.763 -1.629 -1.495 1.00 82.75 111 SER A O 1
ATOM 846 N N . ASN A 1 112 ? 8.101 -3.766 -1.641 1.00 85.38 112 ASN A N 1
ATOM 847 C CA . ASN A 1 112 ? 6.682 -3.426 -1.719 1.00 85.38 112 ASN A CA 1
ATOM 848 C C . ASN A 1 112 ? 6.182 -2.698 -0.466 1.00 85.38 112 ASN A C 1
ATOM 850 O O . ASN A 1 112 ? 5.408 -1.750 -0.585 1.00 85.38 112 ASN A O 1
ATOM 854 N N . VAL A 1 113 ? 6.613 -3.124 0.727 1.00 86.06 113 VAL A N 1
ATOM 855 C CA . VAL A 1 113 ? 6.263 -2.457 1.992 1.00 86.06 113 VAL A CA 1
ATOM 856 C C . VAL A 1 113 ? 6.769 -1.015 1.986 1.00 86.06 113 VAL A C 1
ATOM 858 O O . VAL A 1 113 ? 6.008 -0.098 2.289 1.00 86.06 113 VAL A O 1
ATOM 861 N N . VAL A 1 114 ? 8.030 -0.797 1.605 1.00 89.38 114 VAL A N 1
ATOM 862 C CA . VAL A 1 114 ? 8.628 0.544 1.535 1.00 89.38 114 VAL A CA 1
ATOM 863 C C . VAL A 1 114 ? 7.880 1.420 0.533 1.00 89.38 114 VAL A C 1
ATOM 865 O O . VAL A 1 114 ? 7.483 2.531 0.880 1.00 89.38 114 VAL A O 1
ATOM 868 N N . HIS A 1 115 ? 7.621 0.922 -0.678 1.00 87.00 115 HIS A N 1
ATOM 869 C CA . HIS A 1 115 ? 6.842 1.656 -1.677 1.00 87.00 115 HIS A CA 1
ATOM 870 C C . HIS A 1 115 ? 5.446 2.012 -1.169 1.00 87.00 115 HIS A C 1
ATOM 872 O O . HIS A 1 115 ? 5.005 3.149 -1.337 1.00 87.00 115 HIS A O 1
ATOM 878 N N . LEU A 1 116 ? 4.767 1.080 -0.499 1.00 87.38 116 LEU A N 1
ATOM 879 C CA . LEU A 1 116 ? 3.451 1.331 0.074 1.00 87.38 116 LEU A CA 1
ATOM 880 C C . LEU A 1 116 ? 3.492 2.439 1.133 1.00 87.38 116 LEU A C 1
ATOM 882 O O . LEU A 1 116 ? 2.634 3.322 1.119 1.00 87.38 116 LEU A O 1
ATOM 886 N N . LEU A 1 117 ? 4.494 2.440 2.016 1.00 88.19 117 LEU A N 1
ATOM 887 C CA . LEU A 1 117 ? 4.666 3.490 3.024 1.00 88.19 117 LEU A CA 1
ATOM 888 C C . LEU A 1 117 ? 4.935 4.856 2.387 1.00 88.19 117 LEU A C 1
ATOM 890 O O . LEU A 1 117 ? 4.301 5.844 2.762 1.00 88.19 117 LEU A O 1
ATOM 894 N N . VAL A 1 118 ? 5.826 4.912 1.394 1.00 93.25 118 VAL A N 1
ATOM 895 C CA . VAL A 1 118 ? 6.157 6.152 0.679 1.00 93.25 118 VAL A CA 1
ATOM 896 C C . VAL A 1 118 ? 4.923 6.706 -0.032 1.00 93.25 118 VAL A C 1
ATOM 898 O O . VAL A 1 118 ? 4.576 7.867 0.173 1.00 93.25 118 VAL A O 1
ATOM 901 N N . VAL A 1 119 ? 4.191 5.886 -0.790 1.00 89.12 119 VAL A N 1
ATOM 902 C CA . VAL A 1 119 ? 2.964 6.322 -1.477 1.00 89.12 119 VAL A CA 1
ATOM 903 C C . VAL A 1 119 ? 1.904 6.787 -0.477 1.00 89.12 119 VAL A C 1
ATOM 905 O O . VAL A 1 119 ? 1.297 7.838 -0.673 1.00 89.12 119 VAL A O 1
ATOM 908 N N . THR A 1 120 ? 1.724 6.069 0.634 1.00 88.06 120 THR A N 1
ATOM 909 C CA . THR A 1 120 ? 0.778 6.468 1.688 1.00 88.06 120 THR A CA 1
ATOM 910 C C . THR A 1 120 ? 1.151 7.827 2.285 1.00 88.06 120 THR A C 1
ATOM 912 O O . THR A 1 120 ? 0.290 8.693 2.430 1.00 88.06 120 THR A O 1
ATOM 915 N N . SER A 1 121 ? 2.437 8.066 2.568 1.00 89.75 121 SER A N 1
ATOM 916 C CA . SER A 1 121 ? 2.901 9.370 3.060 1.00 89.75 121 SER A CA 1
ATOM 917 C C . SER A 1 121 ? 2.686 10.498 2.047 1.00 89.75 121 SER A C 1
ATOM 919 O O . SER A 1 121 ? 2.270 11.592 2.434 1.00 89.75 121 SER A O 1
ATOM 921 N N . ALA A 1 122 ? 2.886 10.227 0.754 1.00 93.31 122 ALA A N 1
ATOM 922 C CA . ALA A 1 122 ? 2.656 11.196 -0.311 1.00 93.31 122 ALA A CA 1
ATOM 923 C C . ALA A 1 122 ? 1.171 11.577 -0.411 1.00 93.31 122 ALA A C 1
ATOM 925 O O . ALA A 1 122 ? 0.847 12.757 -0.537 1.00 93.31 122 ALA A O 1
ATOM 926 N N . ILE A 1 123 ? 0.265 10.602 -0.275 1.00 93.56 123 ILE A N 1
ATOM 927 C CA . ILE A 1 123 ? -1.184 10.843 -0.235 1.00 93.56 123 ILE A CA 1
ATOM 928 C C . ILE A 1 123 ? -1.555 11.705 0.979 1.00 93.56 123 ILE A C 1
ATOM 930 O O . ILE A 1 123 ? -2.270 12.694 0.825 1.00 93.56 123 ILE A O 1
ATOM 934 N N . CYS A 1 124 ? -1.039 11.391 2.172 1.00 93.38 124 CYS A N 1
ATOM 935 C CA . CYS A 1 124 ? -1.284 12.194 3.375 1.00 93.38 124 CYS A CA 1
ATOM 936 C C . CYS A 1 124 ? -0.815 13.648 3.205 1.00 93.38 124 CYS A C 1
ATOM 938 O O . CYS A 1 124 ? -1.549 14.579 3.543 1.00 93.38 124 CYS A O 1
ATOM 940 N N . ALA A 1 125 ? 0.378 13.852 2.639 1.00 94.62 125 ALA A N 1
ATOM 941 C CA . ALA A 1 125 ? 0.895 15.183 2.343 1.00 94.62 125 ALA A CA 1
ATOM 942 C C . ALA A 1 125 ? 0.016 15.921 1.319 1.00 94.62 125 ALA A C 1
ATOM 944 O O . ALA A 1 125 ? -0.325 17.084 1.528 1.00 94.62 125 ALA A O 1
ATOM 945 N N . ALA A 1 126 ? -0.415 15.242 0.252 1.00 95.75 126 ALA A N 1
ATOM 946 C CA . ALA A 1 126 ? -1.299 15.815 -0.759 1.00 95.75 126 ALA A CA 1
ATOM 947 C C . ALA A 1 126 ? -2.652 16.244 -0.171 1.00 95.75 126 ALA A C 1
ATOM 949 O O . ALA A 1 126 ? -3.145 17.323 -0.498 1.00 95.75 126 ALA A O 1
ATOM 950 N N . ILE A 1 127 ? -3.244 15.446 0.722 1.00 96.25 127 ILE A N 1
ATOM 951 C CA . ILE A 1 127 ? -4.482 15.810 1.429 1.00 96.25 127 ILE A CA 1
ATOM 952 C C . ILE A 1 127 ? -4.260 17.067 2.277 1.00 96.25 127 ILE A C 1
ATOM 954 O O . ILE A 1 127 ? -5.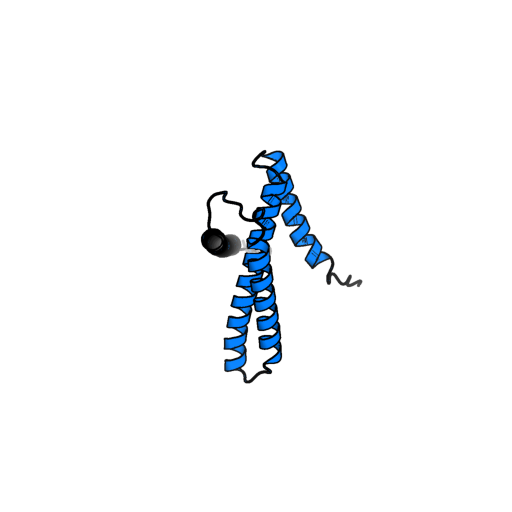055 18.003 2.195 1.00 96.25 127 ILE A O 1
ATOM 958 N N . GLY A 1 128 ? -3.166 17.118 3.044 1.00 95.75 128 GLY A N 1
ATOM 959 C CA . GLY A 1 128 ? -2.824 18.279 3.868 1.00 95.75 128 GLY A CA 1
ATOM 960 C C . GLY A 1 128 ? -2.646 19.560 3.047 1.00 95.75 128 GLY A C 1
ATOM 961 O O . GLY A 1 128 ? -3.196 20.603 3.399 1.00 95.75 128 GLY A O 1
ATOM 962 N N . LEU A 1 129 ? -1.945 19.473 1.914 1.00 95.81 129 LEU A N 1
ATOM 963 C CA . LEU A 1 129 ? -1.758 20.602 1.000 1.00 95.81 129 LEU A CA 1
ATOM 964 C C . LEU A 1 129 ? -3.080 21.073 0.386 1.00 95.81 129 LEU A C 1
ATOM 966 O O . LEU A 1 129 ? -3.356 22.270 0.389 1.00 95.81 129 LEU A O 1
ATOM 970 N N . ASN A 1 130 ? -3.923 20.153 -0.091 1.00 96.25 130 ASN A N 1
ATOM 971 C CA . ASN A 1 130 ? -5.229 20.508 -0.649 1.00 96.25 130 ASN A CA 1
ATOM 972 C C . ASN A 1 130 ? -6.139 21.162 0.398 1.00 96.25 130 ASN A C 1
ATOM 974 O O . ASN A 1 130 ? -6.800 22.152 0.095 1.00 96.25 130 ASN A O 1
ATOM 978 N N . ALA A 1 131 ? -6.138 20.667 1.638 1.00 94.12 131 ALA A N 1
ATOM 979 C CA . ALA A 1 131 ? -6.882 21.286 2.732 1.00 94.12 131 ALA A CA 1
ATOM 980 C C . ALA A 1 131 ? -6.391 22.716 3.025 1.00 94.12 131 ALA A C 1
ATOM 982 O O . ALA A 1 131 ? -7.205 23.626 3.185 1.00 94.12 131 ALA A O 1
ATOM 983 N N . GLY A 1 132 ? -5.071 22.937 3.036 1.00 93.00 132 GLY A N 1
ATOM 984 C CA . GLY A 1 132 ? -4.479 24.266 3.214 1.00 93.00 132 GLY A CA 1
ATOM 985 C C . GLY A 1 132 ? -4.829 25.235 2.081 1.00 93.00 132 GLY A C 1
ATOM 986 O O . GLY A 1 132 ? -5.212 26.376 2.339 1.00 93.00 132 GLY A O 1
ATOM 987 N N . LEU A 1 133 ? -4.772 24.767 0.831 1.00 94.50 133 LEU A N 1
ATOM 988 C CA . LEU A 1 133 ? -5.179 25.550 -0.337 1.00 94.50 133 LEU A CA 1
ATOM 989 C C . LEU A 1 133 ? -6.659 25.930 -0.265 1.00 94.50 133 LEU A C 1
ATOM 991 O O . LEU A 1 133 ? -6.994 27.099 -0.441 1.00 94.50 133 LEU A O 1
ATOM 995 N N . LEU A 1 134 ? -7.540 24.976 0.050 1.00 94.00 134 LEU A N 1
ATOM 996 C CA . LEU A 1 134 ? -8.970 25.241 0.224 1.00 94.00 134 LEU A CA 1
ATOM 997 C C . LEU A 1 134 ? -9.223 26.289 1.311 1.00 94.00 134 LEU A C 1
ATOM 999 O O . LEU A 1 134 ? -9.999 27.217 1.091 1.00 94.00 134 LEU A O 1
ATOM 1003 N N . MET A 1 135 ? -8.534 26.190 2.452 1.00 91.75 135 MET A N 1
ATOM 1004 C CA . MET A 1 135 ? -8.663 27.177 3.523 1.00 91.75 135 MET A CA 1
ATOM 1005 C C . MET A 1 135 ? -8.217 28.568 3.064 1.00 91.75 135 MET A C 1
ATOM 1007 O O . MET A 1 135 ? -8.926 29.538 3.312 1.00 91.75 135 MET A O 1
ATOM 1011 N N . SER A 1 136 ? -7.097 28.665 2.339 1.00 92.38 136 SER A N 1
ATOM 1012 C CA . SER A 1 136 ? -6.619 29.929 1.764 1.00 92.38 136 SER A CA 1
ATOM 1013 C C . SER A 1 136 ? -7.604 30.531 0.759 1.00 92.38 136 SER A C 1
ATOM 1015 O O . SER A 1 136 ? -7.767 31.748 0.718 1.00 92.38 136 SER A O 1
ATOM 1017 N N . PHE A 1 137 ? -8.258 29.704 -0.059 1.00 91.31 137 PHE A N 1
ATOM 1018 C CA . PHE A 1 137 ? -9.261 30.169 -1.018 1.00 91.31 137 PHE A CA 1
ATOM 1019 C C . PHE A 1 137 ? -10.536 30.674 -0.345 1.00 91.31 137 PHE A C 1
ATOM 1021 O O . PHE A 1 137 ? -11.159 31.599 -0.859 1.00 91.31 137 PHE A O 1
ATOM 1028 N N . ILE A 1 138 ? -10.936 30.075 0.779 1.00 90.00 138 ILE A N 1
ATOM 1029 C CA . ILE A 1 138 ? -12.113 30.504 1.543 1.00 90.00 138 ILE A CA 1
ATOM 1030 C C . ILE A 1 138 ? -11.805 31.784 2.329 1.00 90.00 138 ILE A C 1
ATOM 1032 O O . ILE A 1 138 ? -12.608 32.712 2.315 1.00 90.00 138 ILE A O 1
ATOM 1036 N N . SER A 1 139 ? -10.649 31.862 2.993 1.00 88.44 139 SER A N 1
ATOM 1037 C CA . SER A 1 139 ? -10.288 33.006 3.843 1.00 88.44 139 SER A CA 1
ATOM 1038 C C . SER A 1 139 ? -9.807 34.237 3.071 1.00 88.44 139 SER A C 1
ATOM 1040 O O . SER A 1 139 ? -9.877 35.342 3.599 1.00 88.44 139 SER A O 1
ATOM 1042 N N . GLY A 1 140 ? -9.325 34.067 1.837 1.00 82.69 140 GLY A N 1
ATOM 1043 C CA . GLY A 1 140 ? -8.832 35.156 0.991 1.00 82.69 140 GLY A CA 1
ATOM 1044 C C . GLY A 1 140 ? -9.906 35.904 0.194 1.00 82.69 140 GLY A C 1
ATOM 1045 O O . GLY A 1 140 ? -9.558 36.790 -0.585 1.00 82.69 140 GLY A O 1
ATOM 1046 N N . GLN A 1 141 ? -11.191 35.553 0.328 1.00 79.31 141 GLN A N 1
ATOM 1047 C CA . GLN A 1 141 ? -12.260 36.252 -0.390 1.00 79.31 141 GLN A CA 1
ATOM 1048 C C . GLN A 1 141 ? -12.483 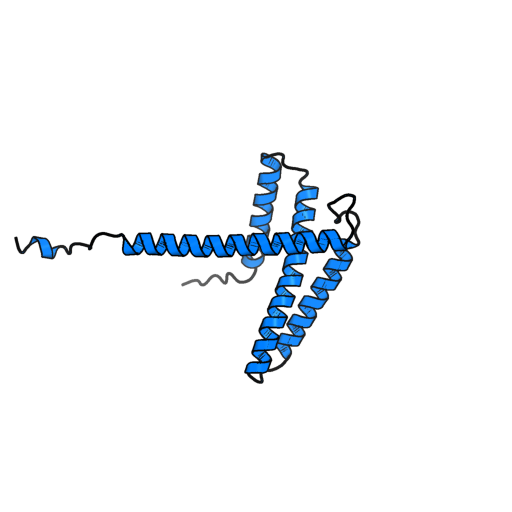37.645 0.221 1.00 79.31 141 GLN A C 1
ATOM 1050 O O . GLN A 1 141 ? -12.580 37.752 1.446 1.00 79.31 141 GLN A O 1
ATOM 1055 N N . PRO A 1 142 ? -12.568 38.719 -0.593 1.00 75.19 142 PRO A N 1
ATOM 1056 C CA . PRO A 1 142 ? -12.876 40.047 -0.077 1.00 75.19 142 PRO A CA 1
ATOM 1057 C C . PRO A 1 142 ? -14.236 40.031 0.639 1.00 75.19 142 PRO A C 1
ATOM 1059 O O . PRO A 1 142 ? -15.103 39.231 0.265 1.00 75.19 142 PRO A O 1
ATOM 1062 N N . PRO A 1 143 ? -14.448 40.902 1.648 1.00 72.62 143 PRO A N 1
ATOM 1063 C CA . PRO A 1 143 ? -15.739 41.026 2.309 1.00 72.62 143 PRO A CA 1
ATOM 1064 C C . PRO A 1 143 ? -16.816 41.210 1.246 1.00 72.62 143 PRO A C 1
ATOM 1066 O O . PRO A 1 143 ? -16.706 42.072 0.373 1.00 72.62 143 PRO A O 1
ATOM 1069 N N . ARG A 1 144 ? -17.827 40.345 1.272 1.00 72.50 144 ARG A N 1
ATOM 1070 C CA . ARG A 1 144 ? -18.925 40.407 0.316 1.00 72.50 144 ARG A CA 1
ATOM 1071 C C . ARG A 1 144 ? -19.729 41.663 0.652 1.00 72.50 144 ARG A C 1
ATOM 1073 O O . ARG A 1 144 ? -20.472 41.641 1.627 1.00 72.50 144 ARG A O 1
ATOM 1080 N N . THR A 1 145 ? -19.533 42.744 -0.105 1.00 72.19 145 THR A N 1
ATOM 1081 C CA . THR A 1 145 ? -20.281 43.990 0.095 1.00 72.19 145 THR A CA 1
ATOM 1082 C C . THR A 1 145 ? -21.754 43.697 -0.118 1.00 72.19 145 THR A C 1
ATOM 1084 O O . THR A 1 145 ? -22.155 43.080 -1.114 1.00 72.19 145 THR A O 1
ATOM 1087 N N . MET A 1 146 ? -22.560 44.037 0.879 1.00 76.00 146 MET A N 1
ATOM 1088 C CA . MET A 1 146 ? -23.982 43.765 0.807 1.00 76.00 146 MET A CA 1
ATOM 1089 C C . MET A 1 146 ? -24.651 44.885 -0.004 1.00 76.00 146 MET A C 1
ATOM 1091 O O . MET A 1 146 ? -24.224 46.032 0.100 1.00 76.00 146 MET A O 1
ATOM 1095 N N . PRO A 1 147 ? -25.651 44.597 -0.862 1.00 72.62 147 PRO A N 1
ATOM 1096 C CA . PRO A 1 147 ? -26.185 45.593 -1.799 1.00 72.62 147 PRO A CA 1
ATOM 1097 C C . PRO A 1 147 ? -26.659 46.902 -1.155 1.00 72.62 147 PRO A C 1
ATOM 1099 O O . PRO A 1 147 ? -26.600 47.942 -1.798 1.00 72.62 147 PRO A O 1
ATOM 1102 N N . TRP A 1 148 ? -27.080 46.845 0.109 1.00 70.06 148 TRP A N 1
ATOM 1103 C CA . TRP A 1 148 ? -27.571 47.982 0.889 1.00 70.06 148 TRP A CA 1
ATOM 1104 C C . TRP A 1 148 ? -26.468 48.868 1.478 1.00 70.06 148 TRP A C 1
ATOM 1106 O O . TRP A 1 148 ? -26.747 49.963 1.942 1.00 70.06 148 TRP A O 1
ATOM 1116 N N . GLU A 1 149 ? -25.213 48.426 1.453 1.00 65.44 149 GLU A N 1
ATOM 1117 C CA . GLU A 1 149 ? -24.077 49.178 2.001 1.00 65.44 149 GLU A CA 1
ATOM 1118 C C . GLU A 1 149 ? -23.652 50.335 1.075 1.00 65.44 149 GLU A C 1
ATOM 1120 O O . GLU A 1 149 ? -22.929 51.226 1.497 1.00 65.44 149 GLU A O 1
ATOM 1125 N N . ASN A 1 150 ? -24.154 50.358 -0.170 1.00 60.03 150 ASN A N 1
ATOM 1126 C CA . ASN A 1 150 ? -23.964 51.455 -1.129 1.00 60.03 150 ASN A CA 1
ATOM 1127 C C . ASN A 1 150 ? -25.156 52.434 -1.178 1.00 60.03 150 ASN A C 1
ATOM 1129 O O . ASN A 1 150 ? -25.160 53.329 -2.017 1.00 60.03 150 ASN A O 1
ATOM 1133 N N . GLU A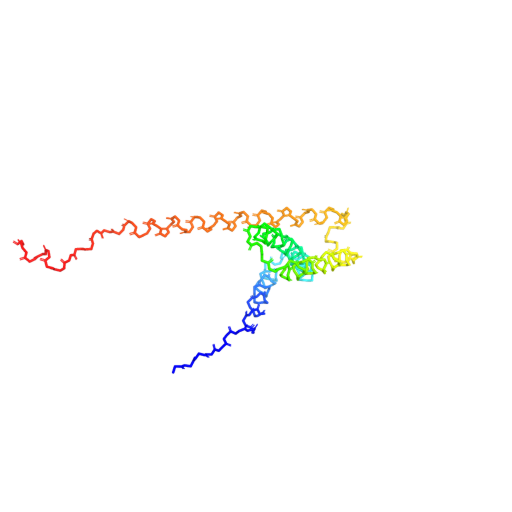 1 151 ? -26.200 52.230 -0.364 1.00 59.53 151 GLU A N 1
ATOM 1134 C CA . GLU A 1 151 ? -27.385 53.109 -0.331 1.00 59.53 151 GLU A CA 1
ATOM 1135 C C . GLU A 1 151 ? -27.273 54.218 0.736 1.00 59.53 151 GLU A C 1
ATOM 1137 O O . GLU A 1 151 ? -28.135 55.092 0.801 1.00 59.53 151 GLU A O 1
ATOM 1142 N N . GLU A 1 152 ? -26.217 54.192 1.560 1.00 58.81 152 GLU A N 1
ATOM 1143 C CA . GLU A 1 152 ? -25.978 55.142 2.660 1.00 58.81 152 GLU A CA 1
ATOM 1144 C C . GLU A 1 152 ? -24.886 56.200 2.362 1.00 58.81 152 GLU A C 1
ATOM 1146 O O . GLU A 1 152 ? -24.587 57.015 3.238 1.00 58.81 152 GLU A O 1
ATOM 1151 N N . GLU A 1 153 ? -24.326 56.232 1.142 1.00 50.78 153 GLU A N 1
ATOM 1152 C CA . GLU A 1 153 ? -23.440 57.308 0.633 1.00 50.78 153 GLU A CA 1
ATOM 1153 C C . GLU A 1 153 ? -24.167 58.241 -0.350 1.00 50.78 153 GLU A C 1
ATOM 1155 O O . GLU A 1 153 ? -23.964 59.476 -0.246 1.00 50.78 153 GLU A O 1
#

Foldseek 3Di:
DDPPPPDPPCVVVVVVVVLVVVLVCCVVVVVDDSLLSVLVVVLLVLLCQLVVLVVVLVVVVVVCVVPVDDCVVNVVSVVSNVVSVVVNVVSLVPPSSVSPPDDDSVRSSVVSVVVVVVVVVVVVVVVVVVVVVVVCVVVVDDPPDDPCNVVVD

Secondary structure (DSSP, 8-state):
-------SHHHHHHHHHHHHHHHHHHHHHT-S-HHHHHHHHHHHHHHHHHHHHHHHHHHHHHHHHHHT--SHHHHHHHHHHHHHHHHHHHHHHSTTT--STT--HHHHHHHHHHHHHHHHHHHHHHHHHHHHHHHHHHHTSPP---GGGGS--

Solvent-accessible surface area (backbone atoms only — not comparable to full-atom values): 8874 Å² total; per-residue (Å²): 138,82,83,75,81,84,77,57,67,62,72,55,48,53,62,52,50,56,51,50,53,53,49,51,48,31,63,75,69,64,77,58,56,65,72,58,54,50,44,52,48,54,54,48,50,44,50,49,52,23,53,50,32,45,51,50,33,52,54,44,51,60,50,34,69,73,60,84,48,79,64,65,67,52,52,53,29,49,50,54,20,49,52,30,50,53,52,42,55,56,50,54,67,37,71,85,55,48,84,52,97,85,61,54,69,66,54,54,52,50,51,50,52,52,52,52,53,53,52,50,51,50,50,54,51,50,51,53,51,50,52,51,52,52,50,50,62,63,71,67,56,73,83,79,79,54,85,70,72,73,73,81,118

pLDDT: mean 79.94, std 11.38, range [38.94, 96.25]

Radius of gyration: 23.54 Å; Cα contacts (8 Å, |Δi|>4): 69; chains: 1; bounding box: 55×76×51 Å

Nearest PDB structures (foldseek):
  5c21-assembly1_B  TM=3.403E-01  e=1.735E+00  Escherichia coli
  5c21-assembly1_A  TM=3.273E-01  e=3.426E+00  Escherichia coli
  5c22-assembly3_C  TM=3.656E-01  e=3.837E+00  Escherichia coli
  3k29-assembly1_A  TM=2.981E-01  e=8.982E+00  Chlamydia trachomatis

Sequence (153 aa):
MNEKGHSLEQLLIIPLLLLSVILIFDLILGLGEVSTAFKRFANALLTSYTLGSGAMLGAMFFYADSRNKPLSPLIGMLFATFVGAVLMLFALSYSDLLLEGNGSMQAQFFSNVVHLLVVTSAICAAIGLNAGLLMSFISGQPPRTMPWENEEE

Mean predicted aligned error: 11.09 Å